Protein AF-A0A963Z1G1-F1 (afdb_monomer)

pLDDT: mean 89.87, std 11.32, range [42.5, 98.06]

Sequence (95 aa):
MSKGKHYVVIDTSGRAENIKPEWAWLDILDNVSRIVGSAGGHAPLPDKLLLNGVTIVSKGLDQIGWDYGQRRQKLNAENQAKLVEEFPEPTGDAP

Solvent-accessible surface area (backbone atoms only — not comparable to full-atom values): 5497 Å² total; per-residue (Å²): 130,86,76,74,67,42,41,34,41,24,28,71,80,68,54,74,46,80,49,67,68,84,60,50,75,66,54,49,36,53,52,40,16,52,48,56,76,67,48,58,101,81,57,76,44,52,19,27,33,26,49,72,86,41,75,77,35,88,60,54,44,34,57,54,8,43,54,48,44,56,50,50,53,51,52,50,52,54,51,50,52,52,48,44,69,76,56,58,80,82,66,88,79,67,134

Foldseek 3Di:
DPDQKWKWWAWPVRDIDTDDSPDDPVNLLQVLLVCLVPDDPPDTHTFWMDIPNHTPGPGDSSVSSVVVNVVVVVVVVVVVVVVCVVPPDDPPPDD

Secondary structure (DSSP, 8-state):
------EEEEETT--EEEPPTT--HHHHHHHHHHHHHH--TTS--EEEEEETTEEEE-S-HHHHHHHHHHHHHHHHHHHHHHHHHHS----S---

Mean predicted aligned error: 6.11 Å

Radius of gyration: 19.04 Å; Cα contacts (8 Å, |Δi|>4): 114; chains: 1; bounding box: 54×17×60 Å

Structure (mmCIF, N/CA/C/O backbone):
data_AF-A0A963Z1G1-F1
#
_entry.id   AF-A0A963Z1G1-F1
#
loop_
_atom_site.group_PDB
_atom_site.id
_atom_site.type_symbol
_atom_site.label_atom_id
_atom_site.label_alt_id
_atom_site.label_comp_id
_atom_site.label_asym_id
_atom_site.label_entity_id
_atom_site.label_seq_id
_atom_site.pdbx_PDB_ins_code
_atom_site.Cartn_x
_atom_site.Cartn_y
_atom_site.Cartn_z
_a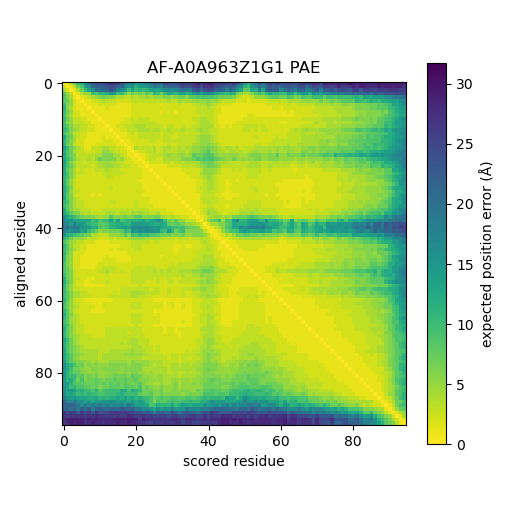tom_site.occupancy
_atom_site.B_iso_or_equiv
_atom_site.auth_seq_id
_atom_site.auth_comp_id
_atom_site.auth_asym_id
_atom_site.auth_atom_id
_atom_site.pdbx_PDB_model_num
ATOM 1 N N . MET A 1 1 ? 9.008 -3.902 27.167 1.00 42.50 1 MET A N 1
ATOM 2 C CA . MET A 1 1 ? 8.488 -4.757 26.078 1.00 42.50 1 MET A CA 1
ATOM 3 C C . MET A 1 1 ? 8.247 -3.862 24.876 1.00 42.50 1 MET A C 1
ATOM 5 O O . MET A 1 1 ? 7.430 -2.956 24.987 1.00 42.50 1 MET A O 1
ATOM 9 N N . SER A 1 2 ? 8.993 -4.033 23.781 1.00 46.66 2 SER A N 1
ATOM 10 C CA . SER A 1 2 ? 8.662 -3.341 22.530 1.00 46.66 2 SER A CA 1
ATOM 11 C C . SER A 1 2 ? 7.304 -3.876 22.079 1.00 46.66 2 SER A C 1
ATOM 13 O O . SER A 1 2 ? 7.184 -5.071 21.817 1.00 46.66 2 SER A O 1
ATOM 15 N N . LYS A 1 3 ? 6.254 -3.047 22.113 1.00 61.19 3 LYS A N 1
ATOM 16 C CA . LYS A 1 3 ? 4.945 -3.441 21.581 1.00 61.19 3 LYS A CA 1
ATOM 17 C C . LYS A 1 3 ? 5.142 -3.683 20.085 1.00 61.19 3 LYS A C 1
ATOM 19 O O . LYS A 1 3 ? 5.526 -2.754 19.376 1.00 61.19 3 LYS A O 1
ATOM 24 N N . GLY A 1 4 ? 4.932 -4.919 19.632 1.00 75.88 4 GLY A N 1
ATOM 25 C CA . GLY A 1 4 ? 4.969 -5.257 18.210 1.00 75.88 4 GLY A CA 1
ATOM 26 C C . GLY A 1 4 ? 4.056 -4.328 17.407 1.00 75.88 4 GLY A C 1
ATOM 27 O O . GLY A 1 4 ? 3.081 -3.792 17.939 1.00 75.88 4 GLY A O 1
ATOM 28 N N . LYS A 1 5 ? 4.398 -4.077 16.142 1.00 85.50 5 LYS A N 1
ATOM 29 C CA . LYS A 1 5 ? 3.535 -3.314 15.237 1.00 85.50 5 LYS A CA 1
ATOM 30 C C . LYS A 1 5 ? 2.447 -4.252 14.719 1.00 85.50 5 LYS A C 1
ATOM 32 O O . LYS A 1 5 ? 2.745 -5.191 13.994 1.00 85.50 5 LYS A O 1
ATOM 37 N N . HIS A 1 6 ? 1.200 -4.000 15.094 1.00 90.25 6 HIS A N 1
ATOM 38 C CA . HIS A 1 6 ? 0.043 -4.753 14.623 1.00 90.25 6 HIS A CA 1
ATOM 39 C C . HIS A 1 6 ? -0.779 -3.877 13.686 1.00 90.25 6 HIS A C 1
ATOM 41 O O . HIS A 1 6 ? -1.393 -2.904 14.129 1.00 90.25 6 HIS A O 1
ATOM 47 N N . TYR A 1 7 ? -0.769 -4.212 12.400 1.00 95.25 7 TYR A N 1
ATOM 48 C CA . TYR A 1 7 ? -1.509 -3.483 11.379 1.00 95.25 7 TYR A CA 1
ATOM 49 C C . TYR A 1 7 ? -2.828 -4.182 11.046 1.00 95.25 7 TYR A C 1
ATOM 51 O O . TYR A 1 7 ? -2.877 -5.406 10.926 1.00 95.25 7 TYR A O 1
ATOM 59 N N . VAL A 1 8 ? -3.886 -3.394 10.864 1.00 96.31 8 VAL A N 1
ATOM 60 C CA . VAL A 1 8 ? -5.202 -3.872 10.417 1.00 96.31 8 VAL A 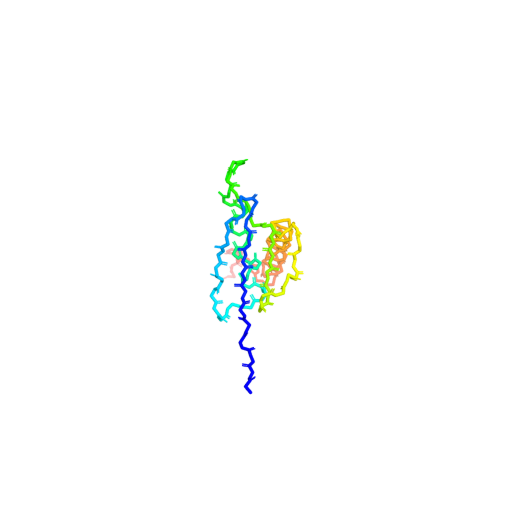CA 1
ATOM 61 C C . VAL A 1 8 ? -5.679 -2.998 9.272 1.00 96.31 8 VAL A C 1
ATOM 63 O O . VAL A 1 8 ? -5.786 -1.781 9.434 1.00 96.31 8 VAL A O 1
ATOM 66 N N . VAL A 1 9 ? -5.976 -3.614 8.133 1.00 96.81 9 VAL A N 1
ATOM 67 C CA . VAL A 1 9 ? -6.590 -2.942 6.983 1.00 96.81 9 VAL A CA 1
ATOM 68 C C . VAL A 1 9 ? -8.100 -3.115 7.063 1.00 96.81 9 VAL A C 1
ATOM 70 O O . VAL A 1 9 ? -8.577 -4.200 7.385 1.00 96.81 9 VAL A O 1
ATOM 73 N N . ILE A 1 10 ? -8.848 -2.052 6.778 1.00 97.38 10 ILE A N 1
ATOM 74 C CA . ILE A 1 10 ? -10.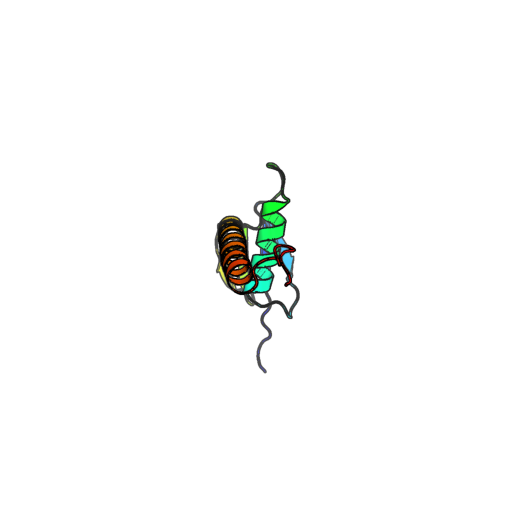308 -2.099 6.643 1.00 97.38 10 ILE A CA 1
ATOM 75 C C . ILE A 1 10 ? -10.660 -1.689 5.217 1.00 97.38 10 ILE A C 1
ATOM 77 O O . ILE A 1 10 ? -10.213 -0.636 4.758 1.00 97.38 10 ILE A O 1
ATOM 81 N N . ASP A 1 11 ? -11.434 -2.515 4.522 1.00 96.06 11 ASP A N 1
ATOM 82 C CA . ASP A 1 11 ? -11.875 -2.234 3.156 1.00 96.06 11 ASP A CA 1
ATOM 83 C C . ASP A 1 11 ? -13.118 -1.324 3.095 1.00 96.06 11 ASP A C 1
ATOM 85 O O . ASP A 1 11 ? -13.739 -0.998 4.113 1.00 96.06 11 ASP A O 1
ATOM 89 N N . THR A 1 12 ? -13.504 -0.919 1.884 1.00 95.06 12 THR A N 1
ATOM 90 C CA . THR A 1 12 ? -14.691 -0.086 1.625 1.00 95.06 12 THR A CA 1
ATOM 91 C C . THR A 1 12 ? -16.014 -0.752 2.019 1.00 95.06 12 THR A C 1
ATOM 93 O O . THR A 1 12 ? -17.013 -0.051 2.182 1.00 95.06 12 THR A O 1
ATOM 96 N N . SER A 1 13 ? -16.041 -2.077 2.206 1.00 94.81 13 SER A N 1
AT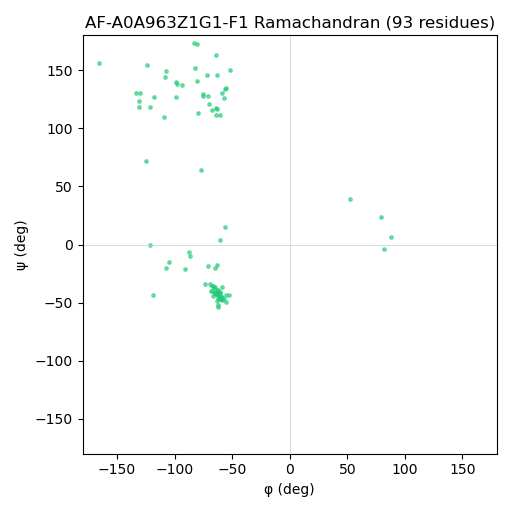OM 97 C CA . SER A 1 13 ? -17.206 -2.821 2.707 1.00 94.81 13 SER A CA 1
ATOM 98 C C . SER A 1 13 ? -17.259 -2.903 4.238 1.00 94.81 13 SER A C 1
ATOM 100 O O . SER A 1 13 ? -18.253 -3.360 4.802 1.00 94.81 13 SER A O 1
ATOM 102 N N . GLY A 1 14 ? -16.210 -2.436 4.923 1.00 94.94 14 GLY A N 1
ATOM 103 C CA . GLY A 1 14 ? -16.073 -2.487 6.377 1.00 94.94 14 GLY A CA 1
ATOM 104 C C . GLY A 1 14 ? -15.447 -3.780 6.900 1.00 94.94 14 GLY A C 1
ATOM 105 O O . GLY A 1 14 ? -15.381 -3.970 8.116 1.00 94.94 14 GLY A O 1
ATOM 106 N N . ARG A 1 15 ? -14.962 -4.669 6.025 1.00 95.06 15 ARG A N 1
ATOM 107 C CA . ARG A 1 15 ? -14.264 -5.888 6.441 1.00 95.06 15 ARG A CA 1
ATOM 108 C C . ARG A 1 15 ? -12.857 -5.535 6.907 1.00 95.06 15 ARG A C 1
ATOM 110 O O . ARG A 1 15 ? -12.110 -4.861 6.204 1.00 95.06 15 ARG A O 1
ATOM 117 N N . ALA A 1 16 ? -12.500 -6.029 8.089 1.00 96.12 16 ALA A N 1
ATOM 118 C CA . ALA A 1 16 ? -11.172 -5.876 8.666 1.00 96.12 16 ALA A CA 1
ATOM 119 C C . ALA A 1 16 ? -10.310 -7.125 8.423 1.00 96.12 16 ALA A C 1
ATOM 121 O O . ALA A 1 16 ? -10.776 -8.254 8.597 1.00 96.12 16 ALA A O 1
ATOM 122 N N . GLU A 1 17 ? -9.041 -6.921 8.077 1.00 94.94 17 GLU A N 1
ATOM 123 C CA . GLU A 1 17 ? -8.042 -7.974 7.897 1.00 94.94 17 GLU A CA 1
ATOM 124 C C . GLU A 1 17 ? -6.766 -7.640 8.679 1.00 94.94 17 GLU A C 1
ATOM 126 O O . GLU A 1 17 ? -6.225 -6.534 8.586 1.00 94.94 17 GLU A O 1
ATOM 131 N N . ASN A 1 18 ? -6.283 -8.610 9.462 1.00 93.88 18 ASN A N 1
ATOM 132 C CA . ASN A 1 18 ? -5.003 -8.491 10.151 1.00 93.88 18 ASN A CA 1
ATOM 133 C C . ASN A 1 18 ? -3.866 -8.693 9.156 1.00 93.88 18 ASN A C 1
ATOM 135 O O . ASN A 1 18 ? -3.804 -9.710 8.465 1.00 93.88 18 ASN A O 1
ATOM 139 N N . ILE A 1 19 ? -2.936 -7.752 9.143 1.00 93.62 19 ILE A N 1
ATOM 140 C CA . ILE A 1 19 ? -1.717 -7.870 8.359 1.00 93.62 19 ILE A CA 1
ATOM 141 C C . ILE A 1 19 ? -0.693 -8.714 9.121 1.00 93.62 19 ILE A C 1
ATOM 143 O O . ILE A 1 19 ? -0.686 -8.756 10.355 1.00 93.62 19 ILE A O 1
ATOM 147 N N . LYS A 1 20 ? 0.189 -9.386 8.375 1.00 89.38 20 LYS A N 1
ATOM 148 C CA . LYS A 1 20 ? 1.273 -10.183 8.947 1.00 89.38 20 LYS A CA 1
ATOM 149 C C . LYS A 1 20 ? 2.153 -9.333 9.886 1.00 89.38 20 LYS A C 1
ATOM 151 O O . LYS A 1 20 ? 2.512 -8.212 9.524 1.00 89.38 20 LYS A O 1
ATOM 156 N N . PRO A 1 21 ? 2.501 -9.835 11.083 1.00 83.56 21 PRO A N 1
ATOM 157 C CA . PRO A 1 21 ? 3.179 -9.055 12.125 1.00 83.56 21 PRO A CA 1
ATOM 158 C C . PRO A 1 21 ? 4.595 -8.586 11.752 1.00 83.56 21 PRO A C 1
ATOM 160 O O . PRO A 1 21 ? 5.105 -7.641 12.352 1.00 83.56 21 PRO A O 1
ATOM 163 N N . GLU A 1 22 ? 5.233 -9.226 10.776 1.00 88.06 22 GLU A N 1
ATOM 164 C CA . GLU A 1 22 ? 6.557 -8.875 10.263 1.00 88.06 22 GLU A CA 1
ATOM 165 C C . GLU A 1 22 ? 6.541 -7.815 9.152 1.00 88.06 22 GLU A C 1
ATOM 167 O O . GLU A 1 22 ? 7.604 -7.317 8.782 1.00 88.06 22 GLU A O 1
ATOM 172 N N . TRP A 1 23 ? 5.369 -7.453 8.620 1.00 90.94 23 TRP A N 1
ATOM 173 C CA . TRP A 1 23 ? 5.285 -6.498 7.515 1.00 90.94 23 TRP A CA 1
ATOM 174 C C . TRP A 1 23 ? 5.627 -5.078 7.957 1.00 90.94 23 TRP A C 1
ATOM 176 O O . TRP A 1 23 ? 5.049 -4.513 8.892 1.00 90.94 23 TRP A O 1
ATOM 186 N N . ALA A 1 24 ? 6.558 -4.476 7.224 1.00 90.38 24 ALA A N 1
ATOM 187 C CA . ALA A 1 24 ? 6.834 -3.059 7.287 1.00 90.38 24 ALA A CA 1
ATOM 188 C C . ALA A 1 24 ? 5.814 -2.271 6.451 1.00 90.38 24 ALA A C 1
ATOM 190 O O . ALA A 1 24 ? 4.999 -2.808 5.704 1.00 90.38 24 ALA A O 1
ATOM 191 N N . TRP A 1 25 ? 5.890 -0.944 6.561 1.00 90.56 25 TRP A N 1
ATOM 192 C CA . TRP A 1 25 ? 5.029 -0.029 5.813 1.00 90.56 25 TRP A CA 1
ATOM 193 C C . TRP A 1 25 ? 5.044 -0.285 4.298 1.00 90.56 25 TRP A C 1
ATOM 195 O O . TRP A 1 25 ? 3.989 -0.299 3.672 1.00 90.56 25 TRP A O 1
ATOM 205 N N . LEU A 1 26 ? 6.222 -0.522 3.714 1.00 93.62 26 LEU A N 1
ATOM 206 C CA . LEU A 1 26 ? 6.336 -0.763 2.275 1.00 93.62 26 LEU A CA 1
ATOM 207 C C . LEU A 1 26 ? 5.727 -2.105 1.853 1.00 93.62 26 LEU A C 1
ATOM 209 O O . LEU A 1 26 ? 5.104 -2.155 0.802 1.00 93.62 26 LEU A O 1
ATOM 213 N N . ASP A 1 27 ? 5.810 -3.147 2.687 1.00 94.88 27 ASP A N 1
ATOM 214 C CA . ASP A 1 27 ? 5.161 -4.439 2.412 1.00 94.88 27 ASP A CA 1
ATOM 215 C C . ASP A 1 27 ? 3.630 -4.300 2.389 1.00 94.88 27 ASP A C 1
ATOM 217 O O . ASP A 1 27 ? 2.940 -4.905 1.565 1.00 94.88 27 ASP A O 1
ATOM 221 N N . ILE A 1 28 ? 3.088 -3.450 3.271 1.00 95.00 28 ILE A N 1
ATOM 222 C CA . ILE A 1 28 ? 1.660 -3.110 3.285 1.00 95.00 28 ILE A CA 1
ATOM 223 C C . ILE A 1 28 ? 1.278 -2.410 1.982 1.00 95.00 28 ILE A C 1
ATOM 225 O O . ILE A 1 28 ? 0.298 -2.806 1.351 1.00 95.00 28 ILE A O 1
ATOM 229 N N . LEU A 1 29 ? 2.044 -1.398 1.566 1.00 96.19 29 LEU A N 1
ATOM 230 C CA . LEU A 1 29 ? 1.784 -0.677 0.320 1.00 96.19 29 LEU A CA 1
ATOM 231 C C . LEU A 1 29 ? 1.899 -1.580 -0.909 1.00 96.19 29 LEU A C 1
ATOM 233 O O . LEU A 1 29 ? 1.050 -1.493 -1.792 1.00 96.19 29 LEU A O 1
ATOM 237 N N . ASP A 1 30 ? 2.878 -2.483 -0.942 1.00 95.12 30 ASP A N 1
ATOM 238 C CA . ASP A 1 30 ? 3.022 -3.506 -1.982 1.00 95.12 30 ASP A CA 1
ATOM 239 C C . ASP A 1 30 ? 1.768 -4.381 -2.082 1.00 95.12 30 ASP A C 1
ATOM 241 O O . ASP A 1 30 ? 1.233 -4.609 -3.172 1.00 95.12 30 ASP A O 1
ATOM 245 N N . ASN A 1 31 ? 1.260 -4.853 -0.942 1.00 94.38 31 ASN A N 1
ATOM 246 C CA . ASN A 1 31 ? 0.060 -5.678 -0.920 1.00 94.38 31 ASN A CA 1
ATOM 247 C C . ASN A 1 31 ? -1.191 -4.904 -1.344 1.00 94.38 31 ASN A C 1
ATOM 249 O O . ASN A 1 31 ? -1.972 -5.418 -2.143 1.00 94.38 31 ASN A O 1
ATOM 253 N N . VAL A 1 32 ? -1.374 -3.679 -0.844 1.00 95.12 32 VAL A N 1
ATOM 254 C CA . VAL A 1 32 ? -2.497 -2.817 -1.240 1.00 95.12 32 VAL A CA 1
ATOM 255 C C . VAL A 1 32 ? -2.426 -2.521 -2.735 1.00 95.12 32 VAL A C 1
ATOM 257 O O . VAL A 1 32 ? -3.418 -2.705 -3.431 1.00 95.12 32 VAL A O 1
ATOM 260 N N . SER A 1 33 ? -1.251 -2.155 -3.251 1.00 95.38 33 SER A N 1
ATOM 261 C CA . SER A 1 33 ? -1.026 -1.907 -4.677 1.00 95.38 33 SER A CA 1
ATOM 262 C C . SER A 1 33 ? -1.417 -3.111 -5.535 1.00 95.38 33 SER A C 1
ATOM 264 O O . SER A 1 33 ? -2.116 -2.967 -6.537 1.00 95.38 33 SER A O 1
ATOM 266 N N . ARG A 1 34 ? -1.042 -4.322 -5.104 1.00 91.88 34 ARG A N 1
ATOM 267 C CA . ARG A 1 34 ? -1.428 -5.574 -5.768 1.00 91.88 34 ARG A CA 1
ATOM 268 C C . ARG A 1 34 ? -2.940 -5.808 -5.737 1.00 91.88 34 ARG A C 1
ATOM 270 O O . ARG A 1 34 ? -3.497 -6.238 -6.745 1.00 91.88 34 ARG A O 1
ATOM 277 N N . ILE A 1 35 ? -3.602 -5.543 -4.609 1.00 92.38 35 ILE A N 1
ATOM 278 C CA . ILE A 1 35 ? -5.064 -5.660 -4.496 1.00 92.38 35 ILE A CA 1
ATOM 279 C C . ILE A 1 35 ? -5.732 -4.679 -5.459 1.00 92.38 35 ILE A C 1
ATOM 281 O O . ILE A 1 35 ? -6.523 -5.107 -6.288 1.00 92.38 35 ILE A O 1
ATOM 285 N N . VAL A 1 36 ? -5.364 -3.398 -5.419 1.00 92.25 36 VAL A N 1
ATOM 286 C CA . VAL A 1 36 ? -5.961 -2.363 -6.280 1.00 92.25 36 VAL A CA 1
ATOM 287 C C . VAL A 1 36 ? -5.701 -2.650 -7.761 1.00 92.25 36 VAL A C 1
ATOM 289 O O . VAL A 1 36 ? -6.610 -2.540 -8.573 1.00 92.25 36 VAL A O 1
ATOM 292 N N . GLY A 1 37 ? -4.490 -3.083 -8.122 1.00 88.94 37 GLY A N 1
ATOM 293 C CA . GLY A 1 37 ? -4.141 -3.415 -9.506 1.00 88.94 37 GLY A CA 1
ATOM 294 C C . GLY A 1 37 ? -4.798 -4.691 -10.049 1.00 88.94 37 GLY A C 1
ATOM 295 O O . GLY A 1 37 ? -4.844 -4.870 -11.262 1.00 88.94 37 GLY A O 1
ATOM 296 N N . SER A 1 38 ? -5.293 -5.579 -9.178 1.00 86.81 38 SER A N 1
ATOM 297 C CA . SER A 1 38 ? -6.002 -6.812 -9.568 1.00 86.81 38 SER A CA 1
ATOM 298 C C . SER A 1 38 ? -7.517 -6.740 -9.365 1.00 86.81 38 SER A C 1
ATOM 300 O O . SER A 1 38 ? -8.254 -7.562 -9.913 1.00 86.81 38 SER A O 1
ATOM 302 N N . ALA A 1 39 ? -7.993 -5.761 -8.598 1.00 78.12 39 ALA A N 1
ATOM 303 C CA . ALA A 1 39 ? -9.401 -5.511 -8.366 1.00 78.12 39 ALA A CA 1
ATOM 304 C C . ALA A 1 39 ? -10.074 -5.034 -9.662 1.00 78.12 39 ALA A C 1
ATOM 306 O O . ALA A 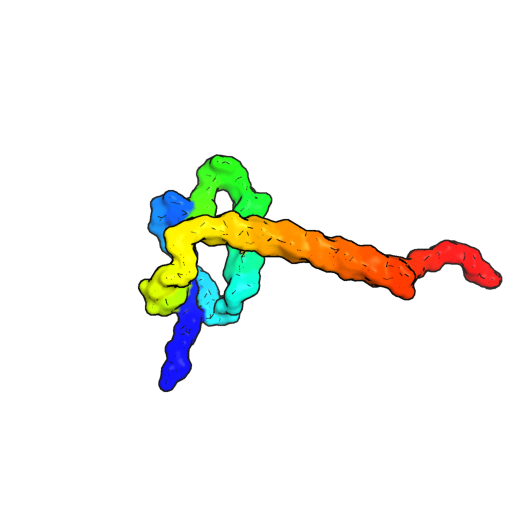1 39 ? -9.786 -3.958 -10.181 1.00 78.12 39 ALA A O 1
ATOM 307 N N . GLY A 1 40 ? -11.018 -5.823 -10.180 1.00 69.38 40 GLY A N 1
ATOM 308 C CA . GLY A 1 40 ? -12.002 -5.306 -11.133 1.00 69.38 40 GLY A CA 1
ATOM 309 C C . GLY A 1 40 ? -12.883 -4.237 -10.470 1.00 69.38 40 GLY A C 1
ATOM 310 O O . GLY A 1 40 ? -12.974 -4.184 -9.245 1.00 69.38 40 GLY A O 1
ATOM 311 N N . GLY A 1 41 ? -13.589 -3.419 -11.260 1.00 69.50 41 GLY A N 1
ATOM 312 C CA . GLY A 1 41 ? -14.330 -2.230 -10.787 1.00 69.50 41 GLY A CA 1
ATOM 313 C C . GLY A 1 41 ? -15.455 -2.444 -9.755 1.00 69.50 41 GLY A C 1
ATOM 314 O O . GLY A 1 41 ? -16.131 -1.485 -9.396 1.00 69.50 41 GLY A O 1
ATOM 315 N N . HIS A 1 42 ? -15.673 -3.671 -9.273 1.00 73.62 42 HIS A N 1
ATOM 316 C CA . HIS A 1 42 ? -16.691 -4.023 -8.277 1.00 73.62 42 HIS A CA 1
ATOM 317 C C . HIS A 1 42 ? -16.128 -4.665 -6.997 1.00 73.62 42 HIS A C 1
ATOM 319 O O . HIS A 1 42 ? -16.905 -5.007 -6.106 1.00 73.62 42 HIS A O 1
ATOM 325 N N . ALA A 1 43 ? -14.811 -4.862 -6.882 1.00 85.56 43 ALA A N 1
ATOM 326 C CA . ALA A 1 43 ? -14.225 -5.452 -5.680 1.00 85.56 43 ALA A CA 1
ATOM 327 C C . ALA A 1 43 ? -14.077 -4.401 -4.558 1.00 85.56 43 ALA A C 1
ATOM 329 O O . ALA A 1 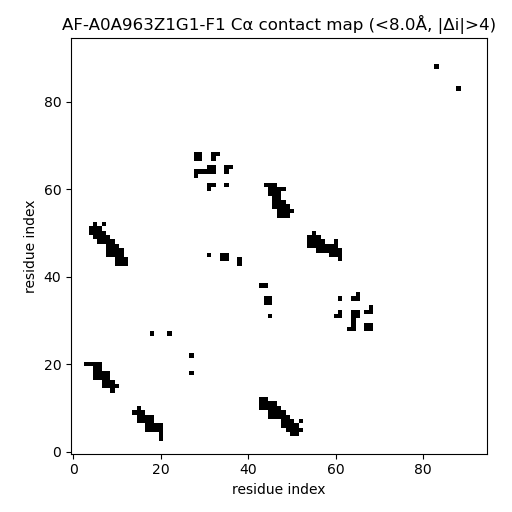43 ? -13.696 -3.264 -4.846 1.00 85.56 43 ALA A O 1
ATOM 330 N N . PRO A 1 44 ? -14.346 -4.755 -3.284 1.00 91.81 44 PRO A N 1
ATOM 331 C CA . PRO A 1 44 ? -14.001 -3.904 -2.150 1.00 91.81 44 PRO A CA 1
ATOM 332 C C . PRO A 1 44 ? -12.510 -3.564 -2.161 1.00 91.81 44 PRO A C 1
ATOM 334 O O . PRO A 1 44 ? -11.668 -4.439 -2.371 1.00 91.81 44 PRO A O 1
ATOM 337 N N . LEU A 1 45 ? -12.191 -2.292 -1.933 1.00 94.88 45 LEU A N 1
ATOM 338 C CA . LEU A 1 45 ? -10.819 -1.793 -1.949 1.00 94.88 45 LEU A CA 1
ATOM 339 C C . LEU A 1 45 ? -10.345 -1.480 -0.527 1.00 94.88 45 LEU A C 1
ATOM 341 O O . LEU A 1 45 ? -11.162 -1.089 0.308 1.00 94.88 45 LEU A O 1
ATOM 345 N N . PRO A 1 46 ? -9.046 -1.623 -0.223 1.00 96.38 46 PRO A N 1
ATOM 346 C CA . PRO A 1 46 ? -8.486 -1.170 1.049 1.00 96.38 46 PRO A CA 1
ATOM 347 C C . PRO A 1 46 ? -8.746 0.331 1.269 1.00 96.38 46 PRO A C 1
ATOM 349 O O . PRO A 1 46 ? -8.371 1.132 0.429 1.00 96.38 46 PRO A O 1
ATOM 352 N N . ASP A 1 47 ? -9.338 0.746 2.391 1.00 97.19 47 ASP A N 1
ATOM 353 C CA . ASP A 1 47 ? -9.686 2.162 2.628 1.00 97.19 47 ASP A CA 1
ATOM 354 C C . ASP A 1 47 ? -8.971 2.743 3.855 1.00 97.19 47 ASP A C 1
ATOM 356 O O . ASP A 1 47 ? -8.432 3.851 3.809 1.00 97.19 47 ASP A O 1
ATOM 360 N N . LYS A 1 48 ? -8.918 1.984 4.955 1.00 98.06 48 LYS A N 1
ATOM 361 C CA . LYS A 1 48 ? -8.374 2.446 6.242 1.00 98.06 48 LYS A CA 1
ATOM 362 C C . LYS A 1 48 ? -7.258 1.543 6.735 1.00 98.06 48 LYS A C 1
ATOM 364 O O . LYS A 1 48 ? -7.232 0.349 6.439 1.00 98.06 48 LYS A O 1
ATOM 369 N N . LEU A 1 49 ? -6.378 2.112 7.553 1.00 97.44 49 LEU A N 1
ATOM 370 C CA . LEU A 1 49 ? -5.302 1.390 8.225 1.00 97.44 49 LEU A CA 1
ATOM 371 C C . LEU A 1 49 ? -5.235 1.775 9.696 1.00 97.44 49 LEU A C 1
ATOM 373 O O . LEU A 1 49 ? -5.162 2.958 10.044 1.00 97.44 49 LEU A O 1
ATOM 377 N N . LEU A 1 50 ? -5.196 0.764 10.554 1.00 96.56 50 LEU A N 1
ATOM 378 C CA . LEU A 1 50 ? -4.936 0.904 11.976 1.00 96.56 50 LEU A CA 1
ATOM 379 C C . LEU A 1 50 ? -3.547 0.353 12.296 1.00 96.56 50 LEU A C 1
ATOM 381 O O . LEU A 1 50 ? -3.129 -0.656 11.734 1.00 96.56 50 LEU A O 1
ATOM 385 N N . LEU A 1 51 ? -2.863 0.991 13.241 1.00 95.00 51 LEU A N 1
ATOM 386 C CA . LEU A 1 51 ? -1.642 0.517 13.878 1.00 95.00 51 LEU A CA 1
ATOM 387 C C . LEU A 1 51 ? -1.890 0.426 15.381 1.00 95.00 51 LEU A C 1
ATOM 389 O O . LEU A 1 51 ? -2.162 1.432 16.034 1.00 95.00 51 LEU A O 1
ATOM 393 N N . ASN A 1 52 ? -1.786 -0.778 15.940 1.00 93.19 52 ASN A N 1
ATOM 394 C CA . ASN A 1 52 ? -2.005 -1.041 17.363 1.00 93.19 52 ASN A CA 1
ATOM 395 C C . ASN A 1 52 ? -3.357 -0.495 17.866 1.00 93.19 52 ASN A C 1
ATOM 397 O O . ASN A 1 52 ? -3.446 0.059 18.960 1.00 93.19 52 ASN A O 1
ATOM 401 N N . GLY A 1 53 ? -4.402 -0.624 17.040 1.00 92.56 53 GLY A N 1
ATOM 402 C CA . GLY A 1 53 ? -5.756 -0.139 17.330 1.00 92.56 53 GLY A CA 1
ATOM 403 C C . GLY A 1 53 ? -5.988 1.353 17.063 1.00 92.56 53 GLY A C 1
ATOM 404 O O . GLY A 1 53 ? -7.119 1.812 17.180 1.00 92.56 53 GLY A O 1
ATOM 405 N N . VAL A 1 54 ? -4.959 2.110 16.673 1.00 95.19 54 VAL A N 1
ATOM 406 C CA . VAL A 1 54 ? -5.072 3.535 16.335 1.00 95.19 54 VAL A CA 1
ATOM 407 C C . VAL A 1 54 ? -5.161 3.699 14.827 1.00 95.19 54 VAL A C 1
ATOM 409 O O . VAL A 1 54 ? -4.289 3.227 14.103 1.00 95.19 54 VAL A O 1
ATOM 412 N N . THR A 1 55 ? -6.182 4.399 14.340 1.00 96.62 55 THR A N 1
ATOM 413 C CA . THR A 1 55 ? -6.298 4.748 12.919 1.00 96.62 55 THR A CA 1
ATOM 414 C C . THR A 1 55 ? -5.151 5.668 12.502 1.00 96.62 55 THR A C 1
ATOM 416 O O . THR A 1 55 ? -5.041 6.784 13.004 1.00 96.62 55 THR A O 1
ATOM 419 N N . ILE A 1 56 ? -4.318 5.209 11.567 1.00 96.12 56 ILE A N 1
ATOM 420 C CA . ILE A 1 56 ? -3.213 5.982 10.973 1.00 96.12 56 ILE A CA 1
ATOM 421 C C . ILE A 1 56 ? -3.501 6.401 9.526 1.00 96.12 56 ILE A C 1
ATOM 423 O O . ILE A 1 56 ? -2.920 7.368 9.046 1.00 96.12 56 ILE A O 1
ATOM 427 N N . VAL A 1 57 ? -4.432 5.716 8.854 1.00 97.31 57 VAL A N 1
ATOM 428 C CA . VAL A 1 57 ? -5.034 6.144 7.583 1.00 97.31 57 VAL A CA 1
ATOM 429 C C . VAL A 1 57 ? -6.543 6.022 7.737 1.00 97.31 57 VAL A C 1
ATOM 431 O O . VAL A 1 57 ? -7.052 4.934 8.003 1.00 97.31 57 VAL A O 1
ATOM 434 N N . SER A 1 58 ? -7.256 7.141 7.630 1.00 96.69 58 SER A N 1
ATOM 435 C CA . SER A 1 58 ? -8.700 7.214 7.888 1.00 96.69 58 SER A CA 1
ATOM 436 C C . SER A 1 58 ? -9.569 6.977 6.653 1.00 96.69 58 SER A C 1
ATOM 438 O O . SER A 1 58 ? -10.748 6.657 6.821 1.00 96.69 58 SER A O 1
ATOM 440 N N . LYS A 1 59 ? -9.003 7.155 5.453 1.00 96.81 59 LYS A N 1
ATOM 441 C CA . LYS A 1 59 ? -9.618 6.918 4.142 1.00 96.81 59 LYS A CA 1
ATOM 442 C C . LYS A 1 59 ? -8.532 6.906 3.056 1.00 96.81 59 LYS A C 1
ATOM 444 O O . LYS A 1 59 ? -7.506 7.567 3.234 1.00 96.81 59 LYS A O 1
ATOM 449 N N . GLY A 1 60 ? -8.790 6.254 1.924 1.00 95.75 60 GLY A N 1
ATOM 450 C CA . GLY A 1 60 ? -7.984 6.390 0.705 1.00 95.75 60 GLY A CA 1
ATOM 451 C C . GLY A 1 60 ? -6.685 5.582 0.703 1.00 95.75 60 GLY A C 1
ATOM 452 O O . GLY A 1 60 ? -5.731 5.955 0.019 1.00 95.75 60 GLY A O 1
ATOM 453 N N . LEU A 1 61 ? -6.604 4.511 1.501 1.00 97.38 61 LEU A N 1
ATOM 454 C CA . LEU A 1 61 ? -5.443 3.617 1.508 1.00 97.38 61 LEU A CA 1
ATOM 455 C C . LEU A 1 61 ? -5.185 2.993 0.124 1.00 97.38 61 LEU A C 1
ATOM 457 O O . LEU A 1 61 ? -4.030 2.838 -0.269 1.00 97.38 61 LEU A O 1
ATOM 461 N N . ASP A 1 62 ? -6.243 2.676 -0.614 1.00 96.00 62 ASP A N 1
ATOM 462 C CA . ASP A 1 62 ? -6.228 2.231 -2.007 1.00 96.00 62 ASP A CA 1
ATOM 463 C C . ASP A 1 62 ? -5.507 3.214 -2.925 1.00 96.00 62 ASP A C 1
ATOM 465 O O . ASP A 1 62 ? -4.605 2.806 -3.657 1.00 96.00 62 ASP A O 1
ATOM 469 N N . GLN A 1 63 ? -5.834 4.505 -2.844 1.00 96.44 63 GLN A N 1
ATOM 470 C CA . GLN A 1 63 ? -5.172 5.536 -3.640 1.00 96.44 63 GLN A CA 1
ATOM 471 C C . GLN A 1 63 ? -3.683 5.630 -3.290 1.00 96.44 63 GLN A C 1
ATOM 473 O O . GLN A 1 63 ? -2.841 5.686 -4.185 1.00 96.44 63 GLN A O 1
ATOM 478 N N . ILE A 1 64 ? -3.340 5.569 -1.998 1.00 97.44 64 ILE A N 1
ATOM 479 C CA . ILE A 1 64 ? -1.939 5.575 -1.550 1.00 97.44 64 ILE A CA 1
ATOM 480 C C . ILE A 1 64 ? -1.188 4.367 -2.132 1.00 97.44 64 ILE A C 1
ATOM 482 O O . ILE A 1 64 ? -0.072 4.513 -2.634 1.00 97.44 64 ILE A O 1
ATOM 486 N N . GLY A 1 65 ? -1.788 3.173 -2.091 1.00 96.50 65 GLY A N 1
ATOM 487 C CA . GLY A 1 65 ? -1.194 1.964 -2.665 1.00 96.50 65 GLY A CA 1
ATOM 488 C C . GLY A 1 65 ? -1.097 2.002 -4.193 1.00 96.50 65 GLY A C 1
ATOM 489 O O . GLY A 1 65 ? -0.110 1.525 -4.758 1.00 96.50 65 GLY A O 1
ATOM 490 N N . TRP A 1 66 ? -2.077 2.601 -4.872 1.00 95.12 66 TRP A N 1
ATOM 491 C CA . TRP A 1 66 ? -2.039 2.826 -6.317 1.00 95.12 66 TRP A CA 1
ATOM 492 C C . TRP A 1 66 ? -0.878 3.741 -6.707 1.00 95.12 66 TRP A C 1
ATOM 494 O O . TRP A 1 66 ? -0.029 3.349 -7.511 1.00 95.12 66 TRP A O 1
ATOM 504 N N . ASP A 1 67 ? -0.794 4.919 -6.087 1.00 96.62 67 ASP A N 1
ATOM 505 C CA . ASP A 1 67 ? 0.242 5.915 -6.369 1.00 96.62 67 ASP A CA 1
ATOM 506 C C . ASP A 1 67 ? 1.637 5.353 -6.088 1.00 96.62 67 ASP A C 1
ATOM 508 O O . ASP A 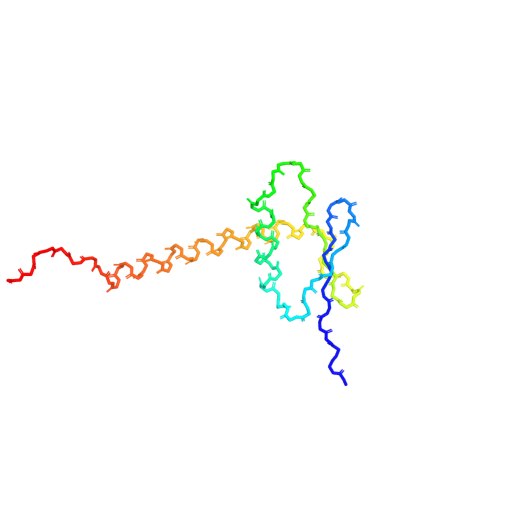1 67 ? 2.569 5.523 -6.881 1.00 96.62 67 ASP A O 1
ATOM 512 N N . TYR A 1 68 ? 1.768 4.613 -4.985 1.00 96.88 68 TYR A N 1
ATOM 513 C CA . TYR A 1 68 ? 2.985 3.890 -4.652 1.00 96.88 68 TYR A CA 1
ATOM 514 C C . TYR A 1 68 ? 3.360 2.871 -5.743 1.00 96.88 68 TYR A C 1
ATOM 516 O O . TYR A 1 68 ? 4.503 2.866 -6.206 1.00 96.88 68 TYR A O 1
ATOM 524 N N . GLY A 1 69 ? 2.408 2.054 -6.206 1.00 95.25 69 GLY A N 1
ATOM 525 C CA . GLY A 1 69 ? 2.631 1.070 -7.269 1.00 95.25 69 GLY A CA 1
ATOM 526 C C . GLY A 1 69 ? 3.093 1.701 -8.578 1.00 95.25 69 GLY A C 1
ATOM 527 O O . GLY A 1 69 ? 4.089 1.265 -9.160 1.00 95.25 69 GLY A O 1
ATOM 528 N N . GLN A 1 70 ? 2.419 2.773 -9.001 1.00 95.69 70 GLN A N 1
ATOM 529 C CA . GLN A 1 70 ? 2.785 3.545 -10.191 1.00 95.69 70 GLN A CA 1
ATOM 530 C C . GLN A 1 70 ? 4.197 4.128 -10.059 1.00 95.69 70 GLN A C 1
ATOM 532 O O . GLN A 1 70 ? 5.021 4.012 -10.973 1.00 95.69 70 GLN A O 1
ATOM 537 N N . ARG A 1 71 ? 4.527 4.703 -8.894 1.00 96.31 71 ARG A N 1
ATOM 538 C CA . ARG A 1 71 ? 5.865 5.253 -8.650 1.00 96.31 71 ARG A CA 1
ATOM 539 C C . ARG A 1 71 ? 6.935 4.166 -8.659 1.00 96.31 71 ARG A C 1
ATOM 541 O O . ARG A 1 71 ? 7.994 4.388 -9.245 1.00 96.31 71 ARG A O 1
ATOM 548 N N . ARG A 1 72 ? 6.667 3.007 -8.056 1.00 95.44 72 ARG A N 1
ATOM 549 C CA . ARG A 1 72 ? 7.587 1.861 -8.027 1.00 95.44 72 ARG A CA 1
ATOM 550 C C . ARG A 1 72 ? 7.868 1.341 -9.434 1.00 95.44 72 ARG A C 1
ATOM 552 O O . ARG A 1 72 ? 9.026 1.142 -9.784 1.00 95.44 72 ARG A O 1
ATOM 559 N N . GLN A 1 73 ? 6.831 1.172 -10.255 1.00 93.94 73 GLN A N 1
ATOM 560 C CA . GLN A 1 73 ? 6.988 0.754 -11.652 1.00 93.94 73 GLN A CA 1
ATOM 561 C C . GLN A 1 73 ? 7.831 1.752 -12.448 1.00 93.94 73 GLN A C 1
ATOM 563 O O . GLN A 1 73 ? 8.767 1.348 -13.136 1.00 93.94 73 GLN A O 1
ATOM 568 N N . LYS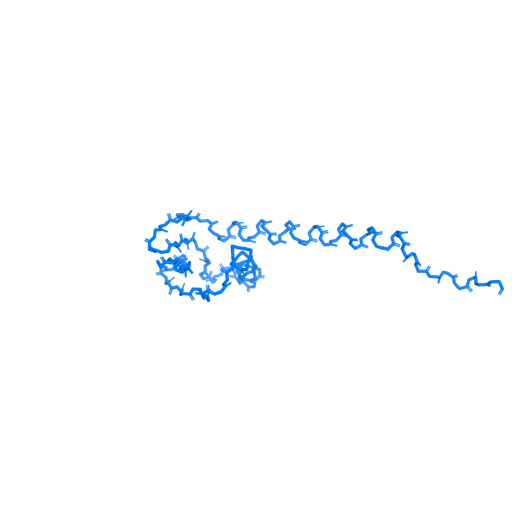 A 1 74 ? 7.559 3.054 -12.293 1.00 96.50 74 LYS A N 1
ATOM 569 C CA . LYS A 1 74 ? 8.339 4.109 -12.947 1.00 96.50 74 LYS A CA 1
ATOM 570 C C . LYS A 1 74 ? 9.814 4.079 -12.535 1.00 96.50 74 LYS A C 1
ATOM 572 O O . LYS A 1 74 ? 10.679 4.112 -13.401 1.00 96.50 74 LYS A O 1
ATOM 577 N N . LEU A 1 75 ? 10.103 3.971 -11.237 1.00 95.38 75 LEU A N 1
ATOM 578 C CA . LEU A 1 75 ? 11.480 3.885 -10.731 1.00 95.38 75 LEU A CA 1
ATOM 579 C C . LEU A 1 75 ? 12.208 2.635 -11.244 1.00 95.38 75 LEU A C 1
ATOM 581 O O . LEU A 1 75 ? 13.381 2.709 -11.597 1.00 95.38 75 LEU A O 1
ATOM 585 N N . ASN A 1 76 ? 11.515 1.498 -11.325 1.00 94.50 76 ASN A N 1
ATOM 586 C CA . ASN A 1 76 ? 12.094 0.275 -11.878 1.00 94.50 76 ASN A CA 1
ATOM 587 C C . ASN A 1 76 ? 12.416 0.426 -13.369 1.00 94.50 76 ASN A C 1
ATOM 589 O O . ASN A 1 76 ? 13.489 0.008 -13.792 1.00 94.50 76 ASN A O 1
ATOM 593 N N . ALA A 1 77 ? 11.5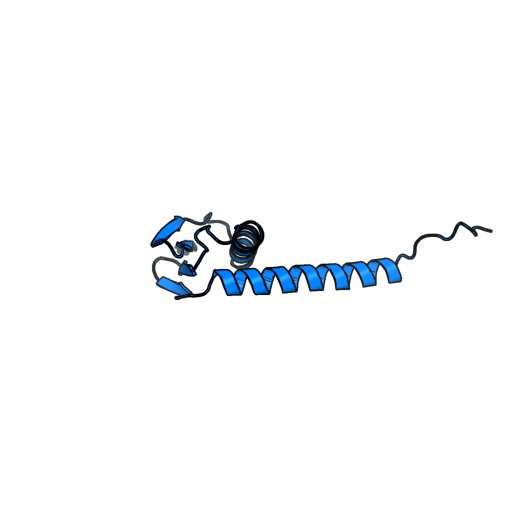34 1.056 -14.150 1.00 95.25 77 ALA A N 1
ATOM 594 C CA . ALA A 1 77 ? 11.789 1.342 -15.561 1.00 95.25 77 ALA A CA 1
ATOM 595 C C . ALA A 1 77 ? 12.974 2.309 -15.748 1.00 95.25 77 ALA A C 1
ATOM 597 O O . ALA A 1 77 ? 13.828 2.070 -16.596 1.00 95.25 77 ALA A O 1
ATOM 598 N N . GLU A 1 78 ? 13.066 3.357 -14.922 1.00 96.25 78 GLU A N 1
ATOM 599 C CA . GLU A 1 78 ? 14.192 4.305 -14.923 1.00 96.25 78 GLU A CA 1
ATOM 600 C C . GLU A 1 78 ? 15.523 3.612 -14.581 1.00 96.25 78 GLU A C 1
ATOM 602 O O . GLU A 1 78 ? 16.534 3.850 -15.238 1.00 96.25 78 GLU A O 1
ATOM 607 N N . ASN A 1 79 ? 15.533 2.733 -13.574 1.00 95.19 79 ASN A N 1
ATOM 608 C CA . ASN A 1 79 ? 16.727 1.969 -13.205 1.00 95.19 79 ASN A CA 1
ATOM 609 C C . ASN A 1 79 ? 17.112 0.953 -14.286 1.00 95.19 79 ASN A C 1
ATOM 611 O O . ASN A 1 79 ? 18.292 0.813 -14.589 1.00 95.19 79 ASN A O 1
ATOM 615 N N . GLN A 1 80 ? 16.132 0.283 -14.897 1.00 93.62 80 GLN A N 1
ATOM 616 C CA . GLN A 1 80 ? 16.383 -0.645 -15.997 1.00 93.62 80 GLN A CA 1
ATOM 617 C C . GLN A 1 80 ? 16.988 0.074 -17.206 1.00 93.62 80 GLN A C 1
ATOM 619 O O . GLN A 1 80 ? 17.930 -0.442 -17.798 1.00 93.62 80 GLN A O 1
ATOM 624 N N . ALA A 1 81 ? 16.490 1.265 -17.550 1.00 93.69 81 ALA A N 1
ATOM 625 C CA . ALA A 1 81 ? 17.048 2.065 -18.638 1.00 93.69 81 ALA A CA 1
ATOM 626 C C . ALA A 1 81 ? 18.528 2.402 -18.388 1.00 93.69 81 ALA A C 1
ATOM 628 O O . ALA A 1 81 ? 19.356 2.185 -19.267 1.00 93.69 81 ALA A O 1
ATOM 629 N N . LYS A 1 82 ? 18.879 2.819 -17.163 1.00 95.00 82 LYS A N 1
ATOM 630 C CA . LYS A 1 82 ? 20.278 3.076 -16.776 1.00 95.00 82 LYS A CA 1
ATOM 631 C C . LYS A 1 82 ? 21.161 1.833 -16.882 1.00 95.00 82 LYS A C 1
ATOM 633 O O . LYS A 1 82 ? 22.291 1.933 -17.340 1.00 95.00 82 LYS A O 1
ATOM 638 N N . LEU A 1 83 ? 20.650 0.667 -16.481 1.00 93.44 83 LEU A N 1
ATOM 639 C CA . LEU A 1 83 ? 21.393 -0.592 -16.599 1.00 93.44 83 LEU A CA 1
ATOM 640 C C . LEU A 1 83 ? 21.644 -0.974 -18.062 1.00 93.44 83 LEU A C 1
ATOM 642 O O . LEU A 1 83 ? 22.719 -1.466 -18.376 1.00 93.44 83 LEU A O 1
ATOM 646 N N . VAL A 1 84 ? 20.681 -0.734 -18.954 1.00 92.75 84 VAL A N 1
ATOM 647 C CA . VAL A 1 84 ? 20.852 -0.974 -20.398 1.00 92.75 84 VAL A CA 1
ATOM 648 C C . VAL A 1 84 ? 21.885 -0.018 -21.004 1.00 92.75 84 VAL A C 1
ATOM 650 O O . VAL A 1 84 ? 22.642 -0.424 -21.879 1.00 92.75 84 VAL A O 1
ATOM 653 N N . GLU A 1 85 ? 21.951 1.230 -20.536 1.00 90.75 85 GLU A N 1
ATOM 654 C CA . GLU A 1 85 ? 22.985 2.186 -20.958 1.00 90.75 85 GLU A CA 1
ATOM 655 C C . GLU A 1 85 ? 24.388 1.801 -20.456 1.00 90.75 85 GLU A C 1
ATOM 657 O O . GLU A 1 85 ? 25.359 1.937 -21.197 1.00 90.75 85 GLU A O 1
ATOM 662 N N . GLU A 1 86 ? 24.506 1.320 -19.214 1.00 94.25 86 GLU A N 1
ATOM 663 C CA . GLU A 1 86 ? 25.784 0.897 -18.615 1.00 94.25 86 GLU A CA 1
ATOM 664 C C . GLU A 1 86 ? 26.289 -0.437 -19.190 1.00 94.25 86 GLU A C 1
ATOM 666 O O . GLU A 1 86 ? 27.494 -0.635 -19.354 1.00 94.25 86 GLU A O 1
ATOM 671 N N . PHE A 1 87 ? 25.364 -1.333 -19.536 1.00 92.31 87 PHE A N 1
ATOM 672 C CA . PHE A 1 87 ? 25.639 -2.656 -20.090 1.00 92.31 87 PHE A CA 1
ATOM 673 C C . PHE A 1 87 ? 24.902 -2.827 -21.425 1.00 92.31 87 PHE A C 1
ATOM 675 O O . PHE A 1 87 ? 23.917 -3.573 -21.492 1.00 92.31 87 PHE A O 1
ATOM 682 N N . PRO A 1 88 ? 25.350 -2.136 -22.491 1.00 87.38 88 PRO A N 1
ATOM 683 C CA . PRO A 1 88 ? 24.710 -2.234 -23.790 1.00 87.38 88 PRO A CA 1
ATOM 684 C C . PRO A 1 88 ? 24.824 -3.657 -24.333 1.00 87.38 88 PRO A C 1
ATOM 686 O O . PRO A 1 88 ? 25.817 -4.358 -24.117 1.00 87.38 88 PRO A O 1
ATOM 689 N N . GLU A 1 89 ? 23.793 -4.081 -25.059 1.00 85.50 89 GLU A N 1
ATOM 690 C CA . GLU A 1 89 ? 23.801 -5.371 -25.736 1.00 85.50 89 GLU A CA 1
ATOM 691 C C . GLU A 1 89 ? 24.988 -5.431 -26.716 1.00 85.50 89 GLU A C 1
ATOM 693 O O . GLU A 1 89 ? 25.170 -4.497 -27.504 1.00 85.50 89 GLU A O 1
ATOM 698 N N . PRO A 1 90 ? 25.811 -6.496 -26.688 1.00 83.88 90 PRO A N 1
ATOM 699 C CA . PRO A 1 90 ? 26.892 -6.648 -27.646 1.00 83.88 90 PRO A CA 1
ATOM 700 C C . PRO A 1 90 ? 26.317 -6.714 -29.061 1.00 83.88 90 PRO A C 1
ATOM 702 O O . PRO A 1 90 ? 25.673 -7.690 -29.446 1.00 83.88 90 PRO A O 1
ATOM 705 N N . THR A 1 91 ? 26.567 -5.685 -29.864 1.00 79.12 91 THR A N 1
ATOM 706 C CA . THR A 1 91 ? 26.391 -5.768 -31.312 1.00 79.12 91 THR A CA 1
ATOM 707 C C . THR A 1 91 ? 27.490 -6.693 -31.809 1.00 79.12 91 THR A C 1
ATOM 709 O O . THR A 1 91 ? 28.650 -6.409 -31.536 1.00 79.12 91 THR A O 1
ATOM 712 N N . GLY A 1 92 ? 27.152 -7.808 -32.463 1.00 65.50 92 GLY A N 1
ATOM 713 C CA . GLY A 1 92 ? 28.058 -8.911 -32.838 1.00 65.50 92 GLY A CA 1
ATOM 714 C C . GLY A 1 92 ? 29.298 -8.577 -33.687 1.00 65.50 92 GLY A C 1
ATOM 715 O O . GLY A 1 92 ? 29.924 -9.493 -34.208 1.00 65.50 92 GLY A O 1
ATOM 716 N N . ASP A 1 93 ? 29.679 -7.309 -33.793 1.00 62.28 93 ASP A N 1
ATOM 717 C CA . ASP A 1 93 ? 30.978 -6.821 -34.234 1.00 62.28 93 ASP A CA 1
ATOM 718 C C . ASP A 1 93 ? 32.009 -6.978 -33.097 1.00 62.28 93 ASP A C 1
ATOM 720 O O . ASP A 1 93 ? 32.536 -6.014 -32.537 1.00 62.28 93 ASP A O 1
ATOM 724 N N . ALA A 1 94 ? 32.283 -8.227 -32.718 1.00 56.47 94 ALA A N 1
ATOM 725 C CA . ALA A 1 94 ? 33.580 -8.551 -32.135 1.00 56.47 94 ALA A CA 1
ATOM 726 C C . ALA A 1 94 ? 34.639 -8.488 -33.260 1.00 56.47 94 ALA A C 1
ATOM 728 O O . ALA A 1 94 ? 34.299 -8.806 -34.403 1.00 56.47 94 ALA A O 1
ATOM 729 N N . PRO A 1 95 ? 35.885 -8.062 -32.978 1.00 58.62 95 PRO A N 1
ATOM 730 C CA . PRO A 1 95 ? 36.963 -8.088 -33.968 1.00 58.62 95 PRO A CA 1
ATOM 731 C C . PRO A 1 95 ? 37.231 -9.493 -34.527 1.00 58.62 95 PRO A C 1
ATOM 733 O O . PRO A 1 95 ? 37.022 -10.483 -33.785 1.00 58.62 95 PRO A O 1
#

Organism: NCBI:txid2802395

Nearest PDB structures (foldseek):
  6dsl-assembly1_B  TM=4.561E-01  e=2.355E+00  Escherichia phage T7
  6mh9-assembly2_B  TM=3.928E-01  e=2.083E+00  Staphylococcus aureus
  6nm1-assembly1_A  TM=3.799E-01  e=3.623E+00  Staphylococcus aureus
  6mh9-assembly1_A  TM=3.807E-01  e=6.702E+00  Staphylococcus aureus